Protein AF-A0A258BLA2-F1 (afdb_monomer_lite)

Foldseek 3Di:
DDDDDQVVQCVDPQFDDDVQKIKRWRADVVNVPPDTDIDMDGHPPDDDDDDDPPDDDDDDD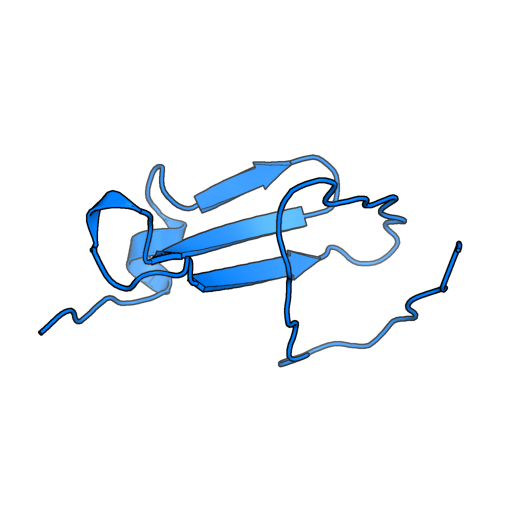PDDDDDDDDPD

Sequence (72 aa):
MIIRQLQDIRKSDRNVKSNGWESARLLLKDDGMGFSFHVTTMFAGEELHMHYQNHLEAVLVLKGNGTIEDLG

Secon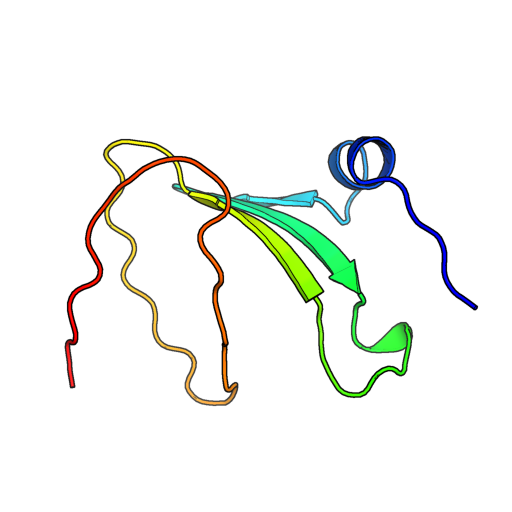dary structure (DSSP, 8-state):
-----HHHHTTSTTEEEETTEEEEEEE-GGG-SSS-EEEEEEPTT-------TT--------S---------

Radius of gyration: 13.55 Å; chains: 1; bounding box: 36×27×32 Å

pLDDT: mean 97.5, std 2.41, range [79.94, 98.75]

Structure (mmCIF, N/CA/C/O backbone):
data_AF-A0A258BLA2-F1
#
_entry.id   AF-A0A258BLA2-F1
#
loop_
_atom_site.group_PDB
_atom_site.id
_atom_site.type_symbol
_atom_site.label_atom_id
_atom_site.label_alt_id
_atom_site.label_comp_id
_atom_site.label_asym_id
_atom_site.label_entity_id
_atom_site.label_seq_id
_atom_site.pdbx_PDB_ins_code
_atom_site.Cartn_x
_atom_site.Cartn_y
_atom_site.Cartn_z
_atom_site.occupancy
_atom_site.B_iso_or_equiv
_atom_site.auth_seq_id
_atom_site.auth_comp_id
_atom_site.auth_asym_id
_atom_site.auth_atom_id
_atom_site.pdbx_PDB_model_num
ATOM 1 N N . MET A 1 1 ? -20.972 3.281 8.774 1.00 93.88 1 MET A N 1
ATOM 2 C CA . MET A 1 1 ? -20.209 4.310 8.030 1.00 93.88 1 MET A CA 1
ATOM 3 C C . MET A 1 1 ? -18.837 4.427 8.677 1.00 93.88 1 MET A C 1
ATOM 5 O O . MET A 1 1 ? -18.789 4.568 9.891 1.00 93.88 1 MET A O 1
ATOM 9 N N . ILE A 1 2 ? -17.752 4.304 7.905 1.00 98.06 2 ILE A N 1
ATOM 10 C CA . ILE A 1 2 ? -16.370 4.351 8.414 1.00 98.06 2 ILE A CA 1
ATOM 11 C C . ILE A 1 2 ? -15.730 5.660 7.947 1.00 98.06 2 ILE A C 1
ATOM 13 O O . ILE A 1 2 ? -15.702 5.931 6.751 1.00 98.06 2 ILE A O 1
ATOM 17 N N . ILE A 1 3 ? -15.211 6.453 8.885 1.00 98.12 3 ILE A N 1
ATOM 18 C CA . ILE A 1 3 ? -14.439 7.671 8.609 1.00 98.12 3 ILE A CA 1
ATOM 19 C C . ILE A 1 3 ? -13.095 7.526 9.320 1.00 98.12 3 ILE A C 1
ATOM 21 O O . ILE A 1 3 ? -13.048 7.194 10.503 1.00 98.12 3 ILE A O 1
ATOM 25 N N . ARG A 1 4 ? -11.997 7.738 8.592 1.00 97.88 4 ARG A N 1
ATOM 26 C CA . ARG A 1 4 ? -10.623 7.636 9.101 1.00 97.88 4 ARG A CA 1
ATOM 27 C C . ARG A 1 4 ? -9.787 8.771 8.532 1.00 97.88 4 ARG A C 1
ATOM 29 O O . ARG A 1 4 ? -10.016 9.198 7.404 1.00 97.88 4 ARG A O 1
ATOM 36 N N . GLN A 1 5 ? -8.793 9.216 9.292 1.00 98.38 5 GLN A N 1
ATOM 37 C CA . GLN A 1 5 ? -7.823 10.195 8.816 1.00 98.38 5 GLN A CA 1
ATOM 38 C C . GLN A 1 5 ? -6.493 9.505 8.534 1.00 98.38 5 GLN A C 1
ATOM 40 O O . GLN A 1 5 ? -5.957 8.792 9.382 1.00 98.38 5 GLN A O 1
ATOM 45 N N . LEU A 1 6 ? -5.925 9.757 7.355 1.00 98.31 6 LEU A N 1
ATOM 46 C CA . LEU A 1 6 ? -4.647 9.170 6.948 1.00 98.31 6 LEU A CA 1
ATOM 47 C C . LEU A 1 6 ? -3.520 9.464 7.953 1.00 98.31 6 LEU A C 1
ATOM 49 O O . LEU A 1 6 ? -2.698 8.595 8.230 1.00 98.31 6 LEU A O 1
ATOM 53 N N . GLN A 1 7 ? -3.497 10.674 8.519 1.00 98.12 7 GLN A N 1
ATOM 54 C CA . GLN A 1 7 ? -2.495 11.092 9.503 1.00 98.12 7 GLN A CA 1
ATOM 55 C C . GLN A 1 7 ? -2.526 10.268 10.796 1.00 98.12 7 GLN A C 1
ATOM 57 O O . GLN A 1 7 ? -1.477 10.063 11.404 1.00 98.12 7 GLN A O 1
ATOM 62 N N . ASP A 1 8 ? -3.703 9.784 11.195 1.00 98.38 8 ASP A N 1
ATOM 63 C CA . ASP A 1 8 ? -3.869 8.974 12.401 1.00 98.38 8 ASP A CA 1
ATOM 64 C C . ASP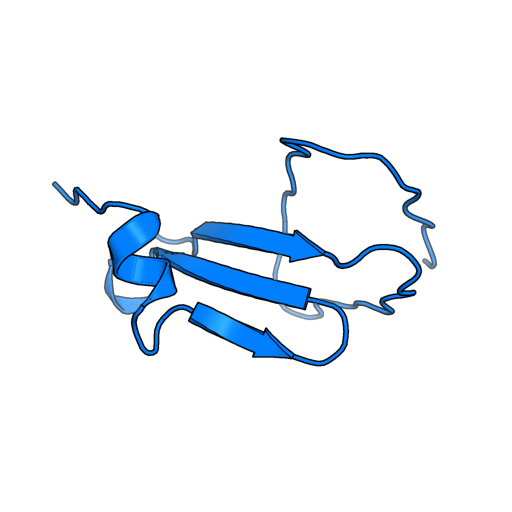 A 1 8 ? -3.430 7.533 12.115 1.00 98.38 8 ASP A C 1
ATOM 66 O O . ASP A 1 8 ? -2.670 6.951 12.885 1.00 98.38 8 ASP A O 1
ATOM 70 N N . ILE A 1 9 ? -3.800 6.998 10.943 1.00 98.50 9 ILE A N 1
ATOM 71 C CA . ILE A 1 9 ? -3.375 5.664 10.489 1.00 98.50 9 ILE A CA 1
ATOM 72 C C . ILE A 1 9 ? -1.851 5.578 10.362 1.00 98.50 9 ILE A C 1
ATOM 74 O O . ILE A 1 9 ? -1.262 4.593 10.793 1.00 98.50 9 ILE A O 1
ATOM 78 N N . ARG A 1 10 ? -1.190 6.622 9.843 1.00 98.31 10 ARG A N 1
ATOM 79 C CA . ARG A 1 10 ? 0.280 6.679 9.713 1.00 98.31 10 ARG A CA 1
ATOM 80 C C . ARG A 1 10 ? 1.031 6.582 11.048 1.00 98.31 10 ARG A C 1
ATOM 82 O O . ARG A 1 10 ? 2.212 6.236 11.040 1.00 98.31 10 ARG A O 1
ATOM 89 N N . LYS A 1 11 ? 0.365 6.887 12.167 1.00 97.94 11 LYS A N 1
ATOM 90 C CA . LYS A 1 11 ? 0.916 6.836 13.531 1.00 97.94 11 LYS A CA 1
ATOM 91 C C . LYS A 1 11 ? 0.569 5.542 14.277 1.00 97.94 11 LYS A C 1
ATOM 93 O O . LYS A 1 11 ? 0.971 5.405 15.428 1.00 97.94 11 LYS A O 1
ATOM 98 N N . SER A 1 12 ? -0.176 4.624 13.661 1.00 97.50 12 SER A N 1
ATOM 99 C CA . SER A 1 12 ? -0.589 3.364 14.281 1.00 97.50 12 SER A CA 1
ATOM 100 C C . SER A 1 12 ? 0.127 2.157 13.667 1.00 97.50 12 SER A C 1
ATOM 102 O O . SER A 1 12 ? 0.823 2.251 12.658 1.00 97.50 12 SER A O 1
ATOM 104 N N . ASP A 1 13 ? -0.101 1.000 14.275 1.00 97.38 13 ASP A N 1
ATOM 105 C CA . ASP A 1 13 ? 0.217 -0.341 13.773 1.00 97.38 13 ASP A CA 1
ATOM 106 C C . ASP A 1 13 ? -0.327 -0.666 12.365 1.00 97.38 13 ASP A C 1
ATOM 108 O O . ASP A 1 13 ? 0.174 -1.563 11.687 1.00 97.38 13 ASP A O 1
ATOM 112 N N . ARG A 1 14 ? -1.331 0.074 11.883 1.00 98.00 14 ARG A N 1
ATOM 113 C CA . ARG A 1 14 ? -1.891 -0.056 10.532 1.00 98.00 14 ARG A CA 1
ATOM 114 C C . ARG A 1 14 ? -0.999 0.579 9.464 1.00 98.00 14 ARG A C 1
ATOM 116 O O . ARG A 1 14 ? -1.284 0.404 8.280 1.00 98.00 14 ARG A O 1
ATOM 123 N N . ASN A 1 15 ? 0.055 1.297 9.851 1.00 98.38 15 ASN A N 1
ATOM 124 C CA . ASN A 1 15 ? 1.094 1.763 8.943 1.00 98.38 15 ASN A CA 1
ATOM 125 C C . ASN A 1 15 ? 2.246 0.758 8.895 1.00 98.38 15 ASN A C 1
ATOM 127 O O . ASN A 1 15 ? 3.134 0.763 9.749 1.00 98.38 15 ASN A O 1
ATOM 131 N N . VAL A 1 16 ? 2.228 -0.113 7.891 1.00 97.94 16 VAL A N 1
ATOM 132 C CA . VAL A 1 16 ? 3.257 -1.143 7.734 1.00 97.94 16 VAL A CA 1
ATOM 133 C C . VAL A 1 16 ? 4.394 -0.607 6.888 1.00 97.94 16 VAL A C 1
ATOM 135 O O . VAL A 1 16 ? 4.168 -0.073 5.807 1.00 97.94 16 VAL A O 1
ATOM 138 N N . LYS A 1 17 ? 5.618 -0.773 7.380 1.00 97.00 17 LYS A N 1
ATOM 139 C CA . LYS A 1 17 ? 6.844 -0.386 6.685 1.00 97.00 17 LYS A CA 1
ATOM 140 C C . LYS A 1 17 ? 7.622 -1.633 6.301 1.00 97.00 17 LYS A C 1
ATOM 142 O O . LYS A 1 17 ? 7.725 -2.5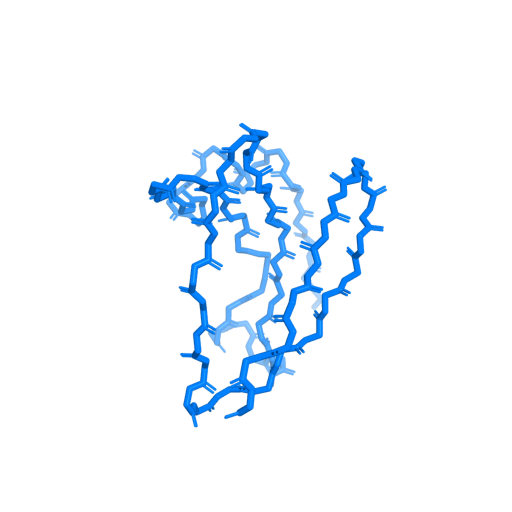62 7.101 1.00 97.00 17 LYS A O 1
ATOM 147 N N . SER A 1 18 ? 8.165 -1.635 5.095 1.00 94.38 18 SER A N 1
ATOM 148 C CA . SER A 1 18 ? 9.078 -2.659 4.605 1.00 94.38 18 SER A CA 1
ATOM 149 C C . SER A 1 18 ? 10.251 -1.999 3.884 1.00 94.38 18 SER A C 1
ATOM 151 O O . SER A 1 18 ? 10.356 -0.770 3.839 1.00 94.38 18 SER A O 1
ATOM 153 N N . ASN A 1 19 ? 11.141 -2.812 3.326 1.00 93.31 19 ASN A N 1
ATOM 154 C CA . ASN A 1 19 ? 12.215 -2.309 2.484 1.00 93.31 19 ASN A CA 1
ATOM 155 C C . ASN A 1 19 ? 11.599 -1.716 1.208 1.00 93.31 19 ASN A C 1
ATOM 157 O O . ASN A 1 19 ? 10.890 -2.401 0.475 1.00 93.31 19 ASN A O 1
ATOM 161 N N . GLY A 1 20 ? 11.830 -0.422 1.002 1.00 95.00 20 GLY A N 1
ATOM 162 C CA . GLY A 1 20 ? 11.429 0.314 -0.192 1.00 95.00 20 GLY A CA 1
ATOM 163 C C . GLY A 1 20 ? 9.992 0.851 -0.234 1.00 95.00 20 GLY A C 1
ATOM 164 O O . GLY A 1 20 ? 9.648 1.586 -1.161 1.00 95.00 20 GLY A O 1
ATOM 165 N N . TRP A 1 21 ? 9.151 0.565 0.766 1.00 97.12 21 TRP A N 1
ATOM 166 C CA . TRP A 1 21 ? 7.791 1.113 0.821 1.00 97.12 21 TRP A CA 1
ATOM 167 C C . TRP A 1 21 ? 7.209 1.212 2.236 1.00 97.12 21 TRP A C 1
ATOM 169 O O . TRP A 1 21 ? 7.591 0.507 3.173 1.00 97.12 21 TRP A O 1
ATOM 179 N N . GLU A 1 22 ? 6.208 2.078 2.379 1.00 97.81 22 GLU A N 1
ATOM 180 C CA . GLU A 1 22 ? 5.319 2.142 3.541 1.00 97.81 22 GLU A CA 1
ATOM 181 C C . GLU A 1 22 ? 3.855 2.151 3.086 1.00 97.81 22 GLU A C 1
ATOM 183 O O . GLU A 1 22 ? 3.512 2.779 2.088 1.00 97.81 22 GLU A O 1
ATOM 188 N N . SER A 1 23 ? 2.973 1.463 3.806 1.00 98.44 23 SER A N 1
ATOM 189 C CA . SER A 1 23 ? 1.568 1.313 3.434 1.00 98.44 23 SER A CA 1
ATOM 190 C C . SER A 1 23 ? 0.642 1.570 4.617 1.00 98.44 23 SER A C 1
ATOM 192 O O . SER A 1 23 ? 0.622 0.823 5.600 1.00 98.44 23 SER A O 1
ATOM 194 N N . ALA A 1 24 ? -0.155 2.635 4.505 1.00 98.75 24 ALA A N 1
ATOM 195 C CA . ALA A 1 24 ? -1.200 2.977 5.457 1.00 98.75 24 ALA A CA 1
ATOM 196 C C . ALA A 1 24 ? -2.494 2.225 5.111 1.00 98.75 24 ALA A C 1
ATOM 198 O O . ALA A 1 24 ? -3.173 2.539 4.129 1.00 98.75 24 ALA A O 1
ATOM 199 N N . ARG A 1 25 ? -2.857 1.252 5.952 1.00 98.56 25 ARG A N 1
ATOM 200 C CA . ARG A 1 25 ? -4.001 0.353 5.750 1.00 98.56 25 ARG A CA 1
ATOM 201 C C . ARG A 1 25 ? -5.302 1.031 6.182 1.00 98.56 25 ARG A C 1
ATOM 203 O O . ARG A 1 25 ? -5.642 1.063 7.369 1.00 98.56 25 ARG A O 1
ATOM 210 N N . LEU A 1 26 ? -6.028 1.607 5.222 1.00 98.50 26 LEU A N 1
ATOM 211 C CA . LEU A 1 26 ? -7.269 2.345 5.471 1.00 98.50 26 LEU A CA 1
ATOM 212 C C . LEU A 1 26 ? -8.457 1.417 5.694 1.00 98.50 26 LEU A C 1
ATOM 214 O O . LEU A 1 26 ? -9.217 1.674 6.622 1.00 98.50 26 LEU A O 1
ATOM 218 N N . LEU A 1 27 ? -8.602 0.353 4.902 1.00 98.69 27 LEU A N 1
ATOM 219 C CA . LEU A 1 27 ? -9.614 -0.697 5.067 1.00 98.69 27 LEU A CA 1
ATOM 220 C C . LEU A 1 27 ? -8.941 -2.071 5.108 1.00 98.69 27 LEU A C 1
ATOM 222 O O . LEU A 1 27 ? -8.084 -2.372 4.276 1.00 98.69 27 LEU A O 1
ATOM 226 N N . LEU A 1 28 ? -9.347 -2.895 6.067 1.00 98.38 28 LEU A N 1
ATOM 227 C CA . LEU A 1 28 ? -8.896 -4.270 6.268 1.00 98.38 28 LEU A CA 1
ATOM 228 C C . LEU A 1 28 ? -10.070 -5.243 6.168 1.00 98.38 28 LEU A C 1
ATOM 230 O O . LEU A 1 28 ? -11.227 -4.837 6.116 1.00 98.38 28 LEU A O 1
ATOM 234 N N . LYS A 1 29 ? -9.765 -6.543 6.176 1.00 98.38 29 LYS A N 1
ATOM 235 C CA . LYS A 1 29 ? -10.767 -7.614 6.100 1.00 98.38 29 LYS A CA 1
ATOM 236 C C . LYS A 1 29 ? -11.889 -7.449 7.133 1.00 98.38 29 LYS A C 1
ATOM 238 O O . LYS A 1 29 ? -13.057 -7.562 6.773 1.00 98.38 29 LYS A O 1
ATOM 243 N N . ASP A 1 30 ? -11.538 -7.105 8.369 1.00 98.06 30 ASP A N 1
ATOM 244 C CA . ASP A 1 30 ? -12.498 -6.958 9.472 1.00 98.06 30 ASP A CA 1
ATOM 245 C C . ASP A 1 30 ? -13.397 -5.717 9.335 1.00 98.06 30 ASP A C 1
ATOM 247 O O . ASP A 1 30 ? -14.403 -5.605 10.029 1.00 98.06 30 ASP A O 1
ATOM 251 N N . ASP A 1 31 ? -13.085 -4.805 8.405 1.00 98.31 31 ASP A N 1
ATOM 252 C CA . ASP A 1 31 ? -13.976 -3.699 8.044 1.00 98.31 31 ASP A CA 1
ATOM 253 C C . ASP A 1 31 ? -15.125 -4.147 7.111 1.00 98.31 31 ASP A C 1
ATOM 255 O O . ASP A 1 31 ? -16.032 -3.363 6.842 1.00 98.31 31 ASP A O 1
ATOM 259 N N . GLY A 1 32 ? -15.113 -5.394 6.613 1.00 98.25 32 GLY A N 1
ATOM 260 C CA . GLY A 1 32 ? -16.271 -6.042 5.981 1.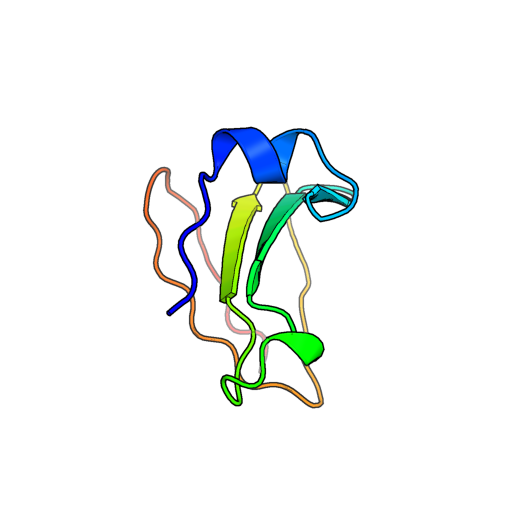00 98.25 32 GLY A CA 1
ATOM 261 C C . GLY A 1 32 ? -16.635 -5.570 4.569 1.00 98.25 32 GLY A C 1
ATOM 262 O O . GLY A 1 32 ? -17.719 -5.880 4.087 1.00 98.25 32 GLY A O 1
ATOM 263 N N . MET A 1 33 ? -15.750 -4.837 3.888 1.00 98.50 33 MET A N 1
ATOM 264 C CA . MET A 1 33 ? -16.054 -4.200 2.594 1.00 98.50 33 MET A CA 1
ATOM 265 C C . MET A 1 33 ? -15.872 -5.114 1.369 1.00 98.50 33 MET A C 1
ATOM 267 O O . MET A 1 33 ? -16.198 -4.712 0.257 1.00 98.50 33 MET A O 1
ATOM 271 N N . GLY A 1 34 ? -15.323 -6.321 1.543 1.00 98.38 34 GLY A N 1
ATOM 272 C CA . GLY A 1 34 ? -15.015 -7.244 0.437 1.00 98.38 34 GLY A CA 1
ATOM 273 C C . GLY A 1 34 ? -13.722 -6.928 -0.331 1.00 98.38 34 GLY A C 1
ATOM 274 O O . GLY A 1 34 ? -13.326 -7.699 -1.197 1.00 98.38 34 GLY A O 1
ATOM 275 N N . PHE A 1 35 ? -13.030 -5.841 0.017 1.00 98.69 35 PHE A N 1
ATOM 276 C CA . PHE A 1 35 ? -11.693 -5.486 -0.459 1.00 98.69 35 PHE A CA 1
ATOM 277 C C . PHE A 1 35 ? -10.921 -4.750 0.644 1.00 98.69 35 PHE A C 1
ATOM 279 O O . PHE A 1 35 ? -11.513 -4.188 1.569 1.00 98.69 35 PHE A O 1
ATOM 286 N N . SER A 1 36 ? -9.593 -4.738 0.544 1.00 98.69 36 SER A N 1
ATOM 287 C CA . SER A 1 36 ? -8.739 -3.871 1.362 1.00 98.69 36 SER A CA 1
ATOM 288 C C . SER A 1 36 ? -8.375 -2.604 0.598 1.00 98.69 36 SER A C 1
ATOM 290 O O . SER A 1 36 ? -8.272 -2.641 -0.625 1.00 98.69 36 SER A O 1
ATOM 292 N N . PHE A 1 37 ? -8.132 -1.503 1.307 1.00 98.75 37 PHE A N 1
ATO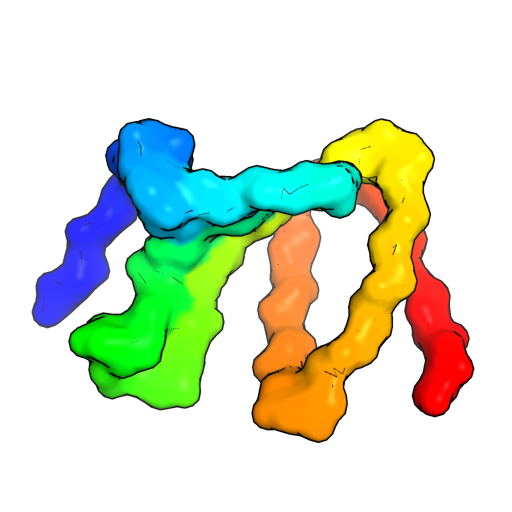M 293 C CA . PHE A 1 37 ? -7.754 -0.240 0.678 1.00 98.75 37 PHE A CA 1
ATOM 294 C C . PHE A 1 37 ? -6.602 0.420 1.420 1.00 98.75 37 PHE A C 1
ATOM 296 O O . PHE A 1 37 ? -6.614 0.508 2.652 1.00 98.75 37 PHE A O 1
ATOM 303 N N . HIS A 1 38 ? -5.615 0.886 0.660 1.00 98.75 38 HIS A N 1
ATOM 304 C CA . HIS A 1 38 ? -4.322 1.312 1.179 1.00 98.75 38 HIS A CA 1
ATOM 305 C C . HIS A 1 38 ? -3.881 2.617 0.528 1.00 98.75 38 HIS A C 1
ATOM 307 O O . HIS A 1 38 ? -4.178 2.876 -0.636 1.00 98.75 38 HIS A O 1
ATOM 313 N N . VAL A 1 39 ? -3.135 3.421 1.282 1.00 98.69 39 VAL A N 1
ATOM 314 C CA . VAL A 1 39 ? -2.330 4.518 0.735 1.00 98.69 39 VAL A CA 1
ATOM 315 C C . VAL A 1 39 ? -0.871 4.138 0.929 1.00 98.69 39 VAL A C 1
ATOM 317 O O . VAL A 1 39 ? -0.356 4.208 2.047 1.00 98.69 39 VAL A O 1
ATOM 320 N N . THR A 1 40 ? -0.230 3.723 -0.159 1.00 98.56 40 THR A N 1
ATOM 321 C CA . THR A 1 40 ? 1.149 3.226 -0.158 1.00 98.56 40 THR A CA 1
ATOM 322 C C . THR A 1 40 ? 2.094 4.278 -0.735 1.00 98.56 40 THR A C 1
ATOM 324 O O . THR A 1 40 ? 1.839 4.830 -1.804 1.00 98.56 40 THR A O 1
ATOM 327 N N . THR A 1 41 ? 3.182 4.564 -0.023 1.00 98.44 41 THR A N 1
ATOM 328 C CA . THR A 1 41 ? 4.325 5.328 -0.530 1.00 98.44 41 THR A CA 1
ATOM 329 C C . THR A 1 41 ? 5.387 4.330 -0.990 1.00 98.44 41 THR A C 1
ATOM 331 O O . THR A 1 41 ? 5.866 3.544 -0.174 1.00 98.44 41 THR A O 1
ATOM 334 N N . MET A 1 42 ? 5.781 4.380 -2.262 1.00 98.12 42 MET A N 1
ATOM 335 C CA . MET A 1 42 ? 6.981 3.691 -2.758 1.00 98.12 42 MET A CA 1
ATOM 336 C C . MET A 1 42 ? 8.155 4.674 -2.719 1.00 98.12 42 MET A C 1
ATOM 338 O O . MET A 1 42 ? 7.992 5.830 -3.122 1.00 98.12 42 MET A O 1
ATOM 342 N N . PHE A 1 43 ? 9.299 4.268 -2.167 1.00 98.00 43 PHE A N 1
ATOM 343 C CA . PHE A 1 43 ? 10.445 5.162 -1.998 1.00 98.00 43 PHE A CA 1
ATOM 344 C C . PHE A 1 43 ? 11.217 5.340 -3.311 1.00 98.00 43 PHE A C 1
ATOM 346 O O . PHE A 1 43 ? 11.244 4.466 -4.172 1.00 98.00 43 PHE A O 1
ATOM 353 N N . ALA A 1 44 ? 11.820 6.517 -3.480 1.00 98.06 44 ALA A N 1
ATOM 354 C CA . ALA A 1 44 ? 12.559 6.846 -4.692 1.00 98.06 44 ALA A CA 1
ATOM 355 C C . ALA A 1 44 ? 13.850 6.019 -4.798 1.00 98.06 44 ALA A C 1
ATOM 357 O O . ALA A 1 44 ? 14.585 5.907 -3.821 1.00 98.06 44 ALA A O 1
ATOM 358 N N . GLY A 1 45 ? 14.142 5.514 -5.999 1.00 97.00 45 GLY A N 1
ATOM 359 C CA . GLY A 1 45 ? 15.348 4.727 -6.284 1.00 97.00 45 GLY A CA 1
ATOM 360 C C . GLY A 1 45 ? 15.238 3.239 -5.943 1.00 97.00 45 GLY A C 1
ATOM 361 O O . GLY A 1 45 ? 16.194 2.508 -6.168 1.00 97.00 45 GLY A O 1
ATOM 362 N N . GLU A 1 46 ? 14.092 2.795 -5.430 1.00 96.81 46 GLU A N 1
ATOM 363 C CA . GLU A 1 46 ? 13.849 1.393 -5.101 1.00 96.81 46 GLU A CA 1
ATOM 364 C C . GLU A 1 46 ? 13.284 0.630 -6.298 1.00 96.81 46 GLU A C 1
ATOM 366 O O . GLU A 1 46 ? 12.469 1.152 -7.062 1.00 96.81 46 GLU A O 1
ATOM 371 N N . GLU A 1 47 ? 13.676 -0.636 -6.408 1.00 96.50 47 GLU A N 1
ATOM 372 C CA . GLU A 1 47 ? 13.119 -1.592 -7.358 1.00 96.50 47 GLU A CA 1
ATOM 373 C C . GLU A 1 47 ? 12.358 -2.667 -6.578 1.00 96.50 47 GLU A C 1
ATOM 375 O O . GLU A 1 47 ? 12.910 -3.332 -5.699 1.00 96.50 47 GLU A O 1
ATOM 380 N N . LEU A 1 48 ? 11.064 -2.810 -6.863 1.00 96.19 48 LEU A N 1
ATOM 381 C CA . LEU A 1 48 ? 10.170 -3.697 -6.123 1.00 96.19 48 LEU A CA 1
ATOM 382 C C . LEU A 1 48 ? 9.672 -4.814 -7.038 1.00 96.19 48 LEU A C 1
ATOM 384 O O . LEU A 1 48 ? 8.825 -4.588 -7.899 1.00 96.19 48 LEU A O 1
ATOM 388 N N . HIS A 1 49 ? 10.151 -6.035 -6.805 1.00 96.12 49 HIS A N 1
ATOM 389 C CA . HIS A 1 49 ? 9.618 -7.222 -7.467 1.00 96.12 49 HIS A CA 1
ATOM 390 C C . HIS A 1 49 ? 8.376 -7.714 -6.714 1.00 96.12 49 HIS A C 1
ATOM 392 O O . HIS A 1 49 ? 8.461 -8.102 -5.546 1.00 96.12 49 HIS A O 1
ATOM 398 N N . MET A 1 50 ? 7.214 -7.702 -7.370 1.00 94.88 50 MET A N 1
ATOM 399 C CA . MET A 1 50 ? 5.927 -8.013 -6.741 1.00 94.88 50 MET A CA 1
ATOM 400 C C . MET A 1 50 ? 5.153 -9.056 -7.546 1.00 94.88 50 MET A C 1
ATOM 402 O O . MET A 1 50 ? 5.024 -8.940 -8.759 1.00 94.88 50 MET A O 1
ATOM 406 N N . HIS A 1 51 ? 4.588 -10.052 -6.858 1.00 96.56 51 HIS A N 1
ATOM 407 C CA . HIS A 1 51 ? 3.670 -11.021 -7.454 1.00 96.56 51 HIS A CA 1
ATOM 408 C C . HIS A 1 51 ? 2.587 -11.434 -6.449 1.00 96.56 51 HIS A C 1
ATOM 410 O O . HIS A 1 51 ? 2.852 -12.112 -5.453 1.00 96.56 51 HIS A O 1
ATOM 416 N N . TYR A 1 52 ? 1.342 -11.037 -6.720 1.00 96.38 52 TYR A N 1
ATOM 417 C CA . TYR A 1 52 ? 0.184 -11.401 -5.906 1.00 96.38 52 TYR A CA 1
ATOM 418 C C . TYR A 1 52 ? -0.530 -12.630 -6.478 1.00 96.38 52 TYR A C 1
ATOM 420 O O . TYR A 1 52 ? -1.484 -12.510 -7.235 1.00 96.38 52 TYR A O 1
ATOM 428 N N . GLN A 1 53 ? -0.117 -13.830 -6.059 1.00 97.69 53 GLN A N 1
ATOM 429 C CA . GLN A 1 53 ? -0.685 -15.099 -6.556 1.00 97.69 53 GLN A CA 1
ATOM 430 C C . GLN A 1 53 ? -2.202 -15.245 -6.345 1.00 97.69 53 GLN A C 1
ATOM 432 O O . GLN A 1 53 ? -2.872 -15.936 -7.104 1.00 97.69 53 GLN A O 1
ATOM 437 N N . ASN A 1 54 ? -2.738 -14.620 -5.293 1.00 98.12 54 ASN A N 1
ATOM 438 C CA . ASN A 1 54 ? -4.104 -14.861 -4.813 1.00 98.12 54 ASN A CA 1
ATOM 439 C C . ASN A 1 54 ? -4.961 -13.589 -4.726 1.00 98.12 54 ASN A C 1
ATOM 441 O O . ASN A 1 54 ? -6.066 -13.639 -4.190 1.00 98.12 54 ASN A O 1
ATOM 445 N N . HIS A 1 55 ? -4.448 -12.442 -5.177 1.00 98.31 55 HIS A N 1
ATOM 446 C CA . HIS A 1 55 ? -5.146 -11.164 -5.066 1.00 98.31 55 HIS A CA 1
ATOM 447 C C . HIS A 1 55 ? -5.075 -10.405 -6.382 1.00 98.31 55 HIS A C 1
ATOM 449 O O . HIS A 1 55 ? -4.039 -10.376 -7.038 1.00 98.31 55 HIS A O 1
ATOM 455 N N . LEU A 1 56 ? -6.181 -9.754 -6.724 1.00 98.50 56 LEU A N 1
ATOM 456 C CA . LEU A 1 56 ? -6.213 -8.744 -7.769 1.00 98.50 56 LEU A CA 1
ATOM 457 C C . LEU A 1 56 ? -5.949 -7.387 -7.116 1.00 98.50 56 LEU A C 1
ATOM 459 O O . LEU A 1 56 ? -6.580 -7.061 -6.108 1.00 98.50 56 LEU A O 1
ATOM 463 N N . GLU A 1 57 ? -5.035 -6.604 -7.684 1.00 98.62 57 GLU A N 1
ATOM 464 C CA . GLU A 1 57 ? -4.692 -5.272 -7.188 1.00 98.62 57 GLU A CA 1
ATOM 465 C C . GLU A 1 57 ? -4.922 -4.217 -8.275 1.00 98.62 57 GLU A C 1
ATOM 467 O O . GLU A 1 57 ? -4.577 -4.410 -9.438 1.00 98.62 57 GLU A O 1
ATOM 472 N N . ALA A 1 58 ? -5.511 -3.088 -7.880 1.00 98.50 58 ALA A N 1
ATOM 473 C CA . ALA A 1 58 ? -5.622 -1.895 -8.707 1.00 98.50 58 ALA A CA 1
ATOM 474 C C . ALA A 1 58 ? -4.900 -0.740 -8.006 1.00 98.50 58 ALA A C 1
ATOM 476 O O . ALA A 1 58 ? -5.149 -0.476 -6.827 1.00 98.50 58 ALA A O 1
ATOM 477 N N . VAL A 1 59 ? -4.029 -0.039 -8.735 1.00 98.62 59 VAL A N 1
ATOM 478 C CA . VAL A 1 59 ? -3.176 1.024 -8.188 1.00 98.62 59 VAL A CA 1
ATOM 479 C C . VAL A 1 59 ? -3.408 2.324 -8.954 1.00 98.62 59 VAL A C 1
ATOM 481 O O . VAL A 1 59 ? -3.260 2.373 -10.172 1.00 98.62 59 VAL A O 1
ATOM 484 N N . LEU A 1 60 ? -3.750 3.394 -8.232 1.00 98.69 60 LEU A N 1
ATOM 485 C CA . LEU A 1 60 ? -3.843 4.752 -8.773 1.00 98.69 60 LEU A CA 1
ATOM 486 C C . LEU A 1 60 ? -2.666 5.589 -8.265 1.00 98.69 60 LEU A C 1
ATOM 488 O O . LEU A 1 60 ? -2.537 5.818 -7.061 1.00 98.69 60 LEU A O 1
ATOM 492 N N . VAL A 1 61 ? -1.833 6.091 -9.180 1.00 98.50 61 VAL A N 1
ATOM 493 C CA . VAL A 1 61 ? -0.725 6.991 -8.831 1.00 98.50 61 VAL A CA 1
ATOM 494 C C . VAL A 1 61 ? -1.282 8.360 -8.448 1.00 98.50 61 VAL A C 1
ATOM 496 O O . VAL A 1 61 ? -1.886 9.050 -9.264 1.00 98.50 61 VAL A O 1
ATOM 499 N N . LEU A 1 62 ? -1.066 8.762 -7.194 1.00 98.50 62 LEU A N 1
ATOM 500 C CA . LEU A 1 62 ? -1.520 10.063 -6.689 1.00 98.50 62 LEU A CA 1
ATOM 501 C C . LEU A 1 62 ? -0.462 11.159 -6.853 1.00 98.50 62 LEU A C 1
ATOM 503 O O . LEU A 1 62 ? -0.801 12.313 -7.107 1.00 98.50 62 LEU A O 1
ATOM 507 N N . LYS A 1 63 ? 0.812 10.817 -6.627 1.00 98.56 63 LYS A N 1
ATOM 508 C CA . LYS A 1 63 ? 1.960 11.735 -6.648 1.00 98.56 63 LYS A CA 1
ATOM 509 C C . LYS A 1 63 ? 3.232 10.972 -7.017 1.00 98.56 63 LYS A C 1
ATOM 511 O O . LYS A 1 63 ? 3.351 9.798 -6.682 1.00 98.56 63 LYS A O 1
ATOM 516 N N . GLY A 1 64 ? 4.194 11.675 -7.612 1.00 98.25 64 GLY A N 1
ATOM 517 C CA . GLY A 1 64 ? 5.466 11.097 -8.052 1.00 98.25 64 GLY A CA 1
ATOM 518 C C . GLY A 1 64 ? 5.400 10.513 -9.464 1.00 98.25 64 GLY A C 1
ATOM 519 O O . GLY A 1 64 ? 4.381 10.614 -10.144 1.00 98.25 64 GLY A O 1
ATOM 520 N N . ASN A 1 65 ? 6.518 9.949 -9.910 1.00 98.31 65 ASN A N 1
ATOM 521 C CA . ASN A 1 65 ? 6.659 9.264 -11.192 1.00 98.31 65 ASN A CA 1
ATOM 522 C C . ASN A 1 65 ? 7.590 8.053 -11.031 1.00 98.31 65 ASN A C 1
ATOM 524 O O . ASN A 1 65 ? 8.317 7.954 -10.044 1.00 98.31 65 ASN A O 1
ATOM 528 N N . GLY A 1 66 ? 7.522 7.138 -11.991 1.00 97.62 66 GLY A N 1
ATOM 529 C CA . GLY A 1 66 ? 8.293 5.905 -12.032 1.00 97.62 66 GLY A CA 1
ATOM 530 C C . GLY A 1 66 ? 7.850 5.050 -13.214 1.00 97.62 66 GLY A C 1
ATOM 531 O O . GLY A 1 66 ? 7.055 5.496 -14.046 1.00 97.62 66 GLY A O 1
ATOM 532 N N . THR A 1 67 ? 8.347 3.823 -13.268 1.00 98.31 67 THR A N 1
ATOM 533 C CA . THR A 1 67 ? 7.977 2.830 -14.277 1.00 98.31 67 THR A CA 1
ATOM 534 C C . THR A 1 67 ? 7.441 1.579 -13.599 1.00 98.31 67 THR A C 1
ATOM 536 O O . THR A 1 67 ? 7.817 1.258 -12.474 1.00 98.31 67 THR A O 1
ATOM 539 N N . ILE A 1 68 ? 6.557 0.878 -14.297 1.00 98.12 68 ILE A N 1
ATOM 540 C CA . ILE A 1 68 ? 6.165 -0.491 -13.982 1.00 98.12 68 ILE A CA 1
ATOM 541 C C . ILE A 1 68 ? 6.510 -1.331 -15.206 1.00 98.12 68 ILE A C 1
ATOM 543 O O . ILE A 1 68 ? 6.224 -0.918 -16.331 1.00 98.12 68 ILE A O 1
ATOM 547 N N . GLU A 1 69 ? 7.165 -2.461 -14.981 1.00 98.44 69 GLU A N 1
ATOM 548 C CA . GLU A 1 69 ? 7.511 -3.421 -16.024 1.00 98.44 69 GLU A CA 1
ATOM 549 C C . GLU A 1 69 ? 6.656 -4.674 -15.842 1.00 98.44 69 GLU A C 1
ATOM 551 O O . GLU A 1 69 ? 6.488 -5.162 -14.724 1.00 98.44 69 GLU A O 1
ATOM 556 N N . ASP A 1 70 ? 6.078 -5.153 -16.940 1.00 97.50 70 ASP A N 1
ATOM 557 C CA . ASP A 1 70 ? 5.335 -6.410 -16.973 1.00 97.50 70 ASP A CA 1
ATOM 558 C C . ASP A 1 70 ? 6.320 -7.569 -17.167 1.00 97.50 70 ASP A C 1
ATOM 560 O O . ASP A 1 70 ? 7.093 -7.571 -18.127 1.00 97.50 70 ASP A O 1
ATOM 564 N N . LEU A 1 71 ? 6.300 -8.530 -16.240 1.00 95.12 71 LEU A N 1
ATOM 565 C CA . LEU A 1 71 ? 7.215 -9.673 -16.217 1.00 95.12 71 LEU A CA 1
ATOM 566 C C . LEU A 1 71 ? 6.573 -10.993 -16.693 1.00 95.12 71 LEU A C 1
ATOM 568 O O . LEU A 1 71 ? 7.311 -11.969 -16.843 1.00 95.12 71 LEU A O 1
ATOM 572 N N . GLY A 1 72 ? 5.255 -11.029 -16.962 1.00 79.94 72 GLY A N 1
ATOM 573 C CA . GLY A 1 72 ? 4.527 -12.211 -17.465 1.00 79.94 72 GLY A CA 1
ATOM 574 C C . GLY A 1 72 ? 3.836 -13.057 -16.400 1.00 79.94 72 GLY A C 1
ATOM 575 O O . GLY A 1 72 ? 4.386 -14.125 -16.050 1.00 79.94 72 GLY A O 1
#